Protein AF-A0A367JMG0-F1 (afdb_monomer_lite)

Secondary structure (DSSP, 8-state):
---HHHHHHHHTTSTT---S-HHHHHHHHHHHHHH-GGG-------TTTTS-SEEE-TTT--EEEPPPTTHHHHH-TTS-HHHHHHHHHHHHHHHHHHT-TTS-TTT-

Sequence (108 aa):
MVQAKDLVDQLLRIPTVHIHNKAVVIDKLTTILQDGPSQLHFISDFDMTMSRHWIRNKVTEALERNSSSHGIPARYDKMTPEYKQETARI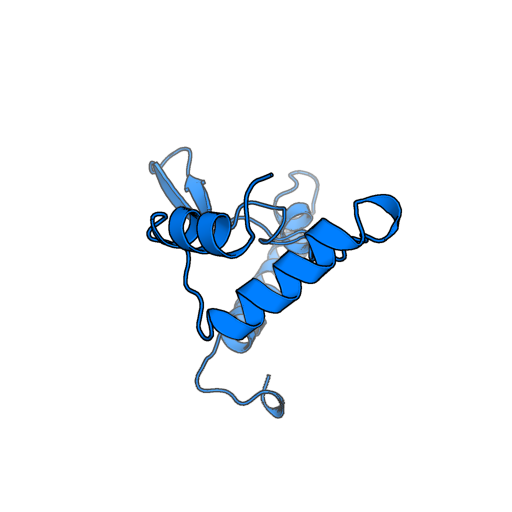YNKYYPIEINQNMTHDEK

Structure (mmCIF, N/CA/C/O backbone):
data_AF-A0A367JMG0-F1
#
_entry.id   AF-A0A367JMG0-F1
#
loop_
_atom_site.group_PDB
_atom_site.id
_atom_site.type_symbol
_atom_site.label_atom_id
_atom_site.label_alt_id
_atom_site.label_comp_id
_atom_site.label_asym_id
_atom_site.label_entity_id
_atom_site.label_seq_id
_atom_site.pdbx_PDB_ins_code
_atom_site.Cartn_x
_atom_site.Cartn_y
_atom_site.Cartn_z
_atom_site.occupancy
_atom_site.B_iso_or_equiv
_atom_site.auth_seq_id
_atom_site.auth_comp_id
_atom_site.auth_asym_id
_atom_site.auth_atom_id
_atom_site.pdbx_PDB_model_num
ATOM 1 N N . MET A 1 1 ? -10.254 8.105 27.282 1.00 56.91 1 MET A N 1
ATOM 2 C CA . MET A 1 1 ? -9.983 7.082 26.249 1.00 56.91 1 MET A CA 1
ATOM 3 C C . MET A 1 1 ? -10.803 7.436 25.024 1.00 56.91 1 MET A C 1
ATOM 5 O O . MET A 1 1 ? -11.983 7.712 25.192 1.00 56.91 1 MET A O 1
ATOM 9 N N . VAL A 1 2 ? -10.189 7.506 23.841 1.00 65.00 2 VAL A N 1
ATOM 10 C CA . VAL A 1 2 ? -10.929 7.704 22.583 1.00 65.00 2 VAL A CA 1
ATOM 11 C C . VAL A 1 2 ? -11.751 6.442 22.329 1.00 65.00 2 VAL A C 1
ATOM 13 O O . VAL A 1 2 ? -11.195 5.346 22.346 1.00 65.00 2 VAL A O 1
ATOM 16 N N . GLN A 1 3 ? -13.064 6.579 22.146 1.00 88.75 3 GLN A N 1
ATOM 17 C CA . GLN A 1 3 ? -13.916 5.447 21.787 1.00 88.75 3 GLN A CA 1
ATOM 18 C C . GLN A 1 3 ? -13.747 5.142 20.291 1.00 88.75 3 GLN A C 1
ATOM 20 O O . GLN A 1 3 ? -13.621 6.062 19.482 1.00 88.75 3 GLN A O 1
ATOM 25 N N . ALA A 1 4 ? -13.760 3.863 19.898 1.00 94.56 4 ALA A N 1
ATOM 26 C CA . ALA A 1 4 ? -13.567 3.445 18.501 1.00 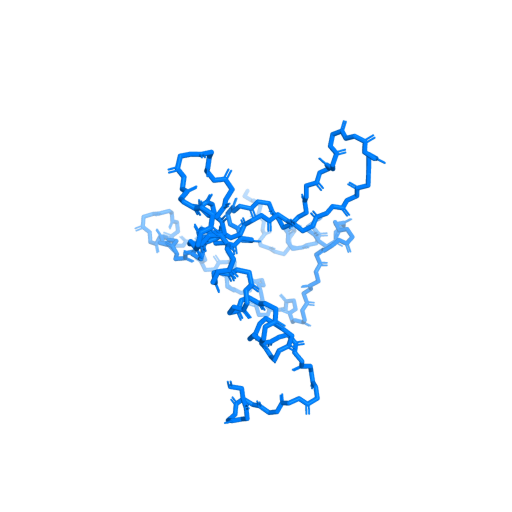94.56 4 ALA A CA 1
ATOM 27 C C . ALA A 1 4 ? -14.535 4.141 17.526 1.00 94.56 4 ALA A C 1
ATOM 29 O O . ALA A 1 4 ? -14.159 4.480 16.405 1.00 94.56 4 ALA A O 1
ATOM 30 N N . LYS A 1 5 ? -15.763 4.417 17.981 1.00 95.38 5 LYS A N 1
ATOM 31 C CA . LYS A 1 5 ? -16.754 5.194 17.234 1.00 95.38 5 LYS A CA 1
ATOM 32 C C . LYS A 1 5 ? -16.249 6.600 16.888 1.00 95.38 5 LYS A C 1
ATOM 34 O O . LYS A 1 5 ? -16.330 6.996 15.728 1.00 95.38 5 LYS A O 1
ATOM 39 N N . ASP A 1 6 ? -15.704 7.328 17.861 1.00 95.81 6 ASP A N 1
ATOM 40 C CA . ASP A 1 6 ? -15.209 8.693 17.649 1.00 95.81 6 ASP A CA 1
ATOM 41 C C . ASP A 1 6 ? -14.038 8.709 16.661 1.00 95.81 6 ASP A C 1
ATOM 43 O O . ASP A 1 6 ? -13.958 9.592 15.809 1.00 95.81 6 ASP A O 1
ATOM 47 N N . LEU A 1 7 ? -13.160 7.700 16.731 1.00 94.94 7 LEU A N 1
ATOM 48 C CA . LEU A 1 7 ? -12.060 7.535 15.781 1.00 94.94 7 LEU A CA 1
ATOM 49 C C . LEU A 1 7 ? -12.579 7.317 14.352 1.00 94.94 7 LEU A C 1
ATOM 51 O O . LEU A 1 7 ? -12.111 7.973 13.424 1.00 94.94 7 LEU A O 1
ATOM 55 N N . VAL A 1 8 ? -13.565 6.437 14.162 1.00 96.56 8 VAL A N 1
ATOM 56 C CA . VAL A 1 8 ? -14.179 6.204 12.844 1.00 96.56 8 VAL A CA 1
ATOM 57 C C . VAL A 1 8 ? -14.843 7.476 12.308 1.00 96.56 8 VAL A C 1
ATOM 59 O O . VAL A 1 8 ? -14.638 7.827 11.145 1.00 96.56 8 VAL A O 1
ATOM 62 N N . ASP A 1 9 ? -15.582 8.203 13.149 1.00 95.56 9 ASP A N 1
ATOM 63 C CA . ASP A 1 9 ? -16.234 9.461 12.768 1.00 95.56 9 ASP A CA 1
ATOM 64 C C . ASP A 1 9 ? -15.214 10.551 12.382 1.00 95.56 9 ASP A C 1
ATOM 66 O O . ASP A 1 9 ? -15.467 11.351 11.479 1.00 95.56 9 ASP A O 1
ATOM 70 N N . GLN A 1 10 ? -14.042 10.576 13.025 1.00 95.56 10 GLN A N 1
ATOM 71 C CA . GLN A 1 10 ? -12.934 11.460 12.654 1.00 95.56 10 GLN A CA 1
ATOM 72 C C . GLN A 1 10 ? -12.276 11.045 11.333 1.00 95.56 10 GLN A C 1
ATOM 74 O O . GLN A 1 10 ? -12.060 11.901 10.474 1.00 95.56 10 GLN A O 1
ATOM 79 N N . LEU A 1 11 ? -11.987 9.753 11.141 1.00 95.00 11 LEU A N 1
ATOM 80 C CA . LEU A 1 11 ? -11.340 9.231 9.930 1.00 95.00 11 LEU A CA 1
ATOM 81 C C . LEU A 1 11 ? -12.181 9.474 8.674 1.00 95.00 11 LEU A C 1
ATOM 83 O O . LEU A 1 11 ? -11.636 9.809 7.627 1.00 95.00 11 LEU A O 1
ATOM 87 N N . LEU A 1 12 ? -13.506 9.385 8.784 1.00 96.31 12 LEU A N 1
ATOM 88 C CA . LEU A 1 12 ? -14.427 9.651 7.676 1.00 96.31 12 LEU A CA 1
ATOM 89 C C . LEU A 1 12 ? -14.468 11.122 7.230 1.00 96.31 12 LEU A C 1
ATOM 91 O O . LEU A 1 12 ? -15.077 11.426 6.207 1.00 96.31 12 LEU A O 1
ATOM 95 N N . ARG A 1 13 ? -13.818 12.043 7.955 1.00 96.88 13 ARG A N 1
ATOM 96 C CA . ARG A 1 13 ? -13.611 13.426 7.489 1.00 96.88 13 ARG A CA 1
ATOM 97 C C . ARG A 1 13 ? -12.508 13.525 6.433 1.00 96.88 13 ARG A C 1
ATOM 99 O O . ARG A 1 13 ? -12.410 14.548 5.763 1.00 96.88 13 ARG A O 1
ATOM 106 N N . ILE A 1 14 ? -11.674 12.492 6.293 1.00 97.94 14 ILE A N 1
ATOM 107 C CA . ILE A 1 14 ? -10.628 12.418 5.273 1.00 97.94 14 ILE A CA 1
ATOM 108 C C . ILE A 1 14 ? -11.285 11.970 3.956 1.00 97.94 14 ILE A C 1
ATOM 110 O O . ILE A 1 14 ? -11.796 10.852 3.901 1.00 97.94 14 ILE A O 1
ATOM 114 N N . PRO A 1 15 ? -11.255 12.781 2.877 1.00 97.69 15 PRO A N 1
ATOM 115 C CA . PRO A 1 15 ? -12.016 12.500 1.653 1.00 97.69 15 PRO A CA 1
ATOM 116 C C . PRO A 1 15 ? -11.687 11.173 0.959 1.00 97.69 15 PRO A C 1
ATOM 118 O O . PRO A 1 15 ? -12.510 10.652 0.217 1.00 97.69 15 PRO A O 1
ATOM 121 N N . THR A 1 16 ? -10.485 10.637 1.180 1.00 96.81 16 THR A N 1
ATOM 122 C CA . THR A 1 16 ? -10.005 9.385 0.577 1.00 96.81 16 THR A CA 1
ATOM 123 C C . THR A 1 16 ? -10.303 8.145 1.421 1.00 96.81 16 THR A C 1
ATOM 125 O O . THR A 1 16 ? -9.923 7.041 1.036 1.00 96.81 16 THR A O 1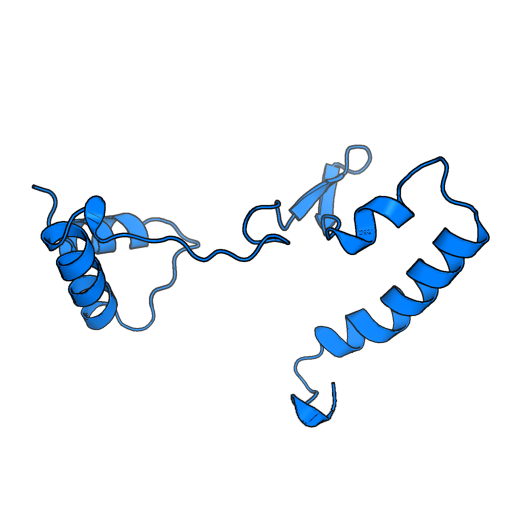
ATOM 128 N N . VAL A 1 17 ? -10.929 8.300 2.592 1.00 97.50 17 VAL A N 1
ATOM 129 C CA . VAL A 1 17 ? -11.301 7.180 3.460 1.00 97.50 17 VAL A CA 1
ATOM 130 C C . VAL A 1 17 ? -12.734 6.768 3.154 1.00 97.50 17 VAL A C 1
ATOM 132 O O . VAL A 1 17 ? -13.682 7.517 3.379 1.00 97.50 17 VAL A O 1
ATOM 135 N N . HIS A 1 18 ? -12.897 5.529 2.700 1.00 97.44 18 HIS A N 1
ATOM 136 C CA . HIS A 1 18 ? -14.199 4.933 2.427 1.00 97.44 18 HIS A CA 1
ATOM 137 C C . HIS A 1 18 ? -14.372 3.675 3.280 1.00 97.44 18 HIS A C 1
ATOM 139 O O . HIS A 1 18 ? -13.548 2.765 3.232 1.00 97.44 18 HIS A O 1
ATOM 145 N N . ILE A 1 19 ? -15.449 3.619 4.067 1.00 96.94 19 ILE A N 1
ATOM 146 C CA . ILE A 1 19 ? -15.783 2.469 4.915 1.00 96.94 19 ILE A CA 1
ATOM 147 C C . ILE A 1 19 ? -17.139 1.930 4.478 1.00 96.94 19 ILE A C 1
ATOM 149 O O . ILE A 1 19 ? -18.146 2.624 4.597 1.00 96.94 19 ILE A O 1
ATOM 153 N N . HIS A 1 20 ? -17.165 0.683 4.006 1.00 96.44 20 HIS A N 1
ATOM 154 C CA . HIS A 1 20 ? -18.398 0.030 3.566 1.00 96.44 20 HIS A CA 1
ATOM 155 C C . HIS A 1 20 ? -19.364 -0.245 4.733 1.00 96.44 20 HIS A C 1
ATOM 157 O O . HIS A 1 20 ? -20.527 0.144 4.675 1.00 96.44 20 HIS A O 1
ATOM 163 N N . ASN A 1 21 ? -18.883 -0.869 5.817 1.00 97.56 21 ASN A N 1
ATOM 164 C CA . ASN A 1 21 ? -19.689 -1.186 6.999 1.00 97.56 21 ASN A CA 1
ATOM 165 C C . ASN A 1 21 ? -19.050 -0.602 8.266 1.00 97.56 21 ASN A C 1
ATOM 167 O O . ASN A 1 21 ? -18.054 -1.121 8.772 1.00 97.56 21 ASN A O 1
ATOM 171 N N . LYS A 1 22 ? -19.636 0.484 8.780 1.00 96.69 22 LYS A N 1
ATOM 172 C CA . LYS A 1 22 ? -19.109 1.201 9.949 1.00 96.69 22 LYS A CA 1
ATOM 173 C C . LYS A 1 22 ? -19.185 0.377 11.232 1.00 96.69 22 LYS A C 1
ATOM 175 O O . LYS A 1 22 ? -18.230 0.404 11.996 1.00 96.69 22 LYS A O 1
ATOM 180 N N . ALA A 1 23 ? -20.277 -0.358 11.451 1.00 96.94 23 ALA A N 1
ATOM 181 C CA . ALA A 1 23 ? -20.469 -1.142 12.672 1.00 96.94 23 ALA A CA 1
ATOM 182 C C . ALA A 1 23 ? -19.363 -2.197 12.824 1.00 96.94 23 ALA A C 1
ATOM 184 O O . ALA A 1 23 ? -18.669 -2.220 13.833 1.00 96.94 23 ALA A O 1
ATOM 185 N N . VAL A 1 24 ? -19.090 -2.958 11.757 1.00 98.00 24 VAL A N 1
ATOM 186 C CA . VAL A 1 24 ? -18.030 -3.983 11.757 1.00 98.00 24 VAL A CA 1
ATOM 187 C C . VAL A 1 24 ? -16.642 -3.381 12.000 1.00 98.00 24 VAL A C 1
ATOM 189 O O . VAL A 1 24 ? -15.816 -3.985 12.682 1.00 98.00 24 VAL A O 1
ATOM 192 N N . VAL A 1 25 ? -16.352 -2.202 11.440 1.00 97.38 25 VAL A N 1
ATOM 193 C CA . VAL A 1 25 ? -15.065 -1.525 11.671 1.00 97.38 25 VAL A CA 1
ATOM 194 C C . VAL A 1 25 ? -14.947 -1.025 13.112 1.00 97.38 25 VAL A C 1
ATOM 196 O O . VAL A 1 25 ? -13.883 -1.174 13.708 1.00 97.38 25 VAL A O 1
ATOM 199 N N . ILE A 1 26 ? -16.024 -0.478 13.684 1.00 97.75 26 ILE A N 1
ATOM 200 C CA . ILE A 1 26 ? -16.062 -0.035 15.084 1.00 97.75 26 ILE A CA 1
ATOM 201 C C . ILE A 1 26 ? -15.823 -1.215 16.028 1.00 97.75 26 ILE A C 1
ATOM 203 O O . ILE A 1 26 ? -15.010 -1.085 16.943 1.00 97.75 26 ILE A O 1
ATOM 207 N N . ASP A 1 27 ? -16.459 -2.361 15.787 1.00 97.81 27 ASP A N 1
ATOM 208 C CA . ASP A 1 27 ? -16.288 -3.556 16.619 1.00 97.81 27 ASP A CA 1
ATOM 209 C C . ASP A 1 27 ? -14.835 -4.050 16.575 1.00 97.81 27 ASP A C 1
ATOM 211 O O . ASP A 1 27 ? -14.196 -4.195 17.616 1.00 97.81 27 ASP A O 1
ATOM 215 N N . LYS A 1 28 ? -14.259 -4.190 15.370 1.00 96.88 28 LYS A N 1
ATOM 216 C CA . LYS A 1 28 ? -12.852 -4.596 15.193 1.00 96.88 28 LYS A CA 1
ATOM 217 C C . LYS A 1 28 ? -11.873 -3.635 15.870 1.00 96.88 28 LYS A C 1
ATOM 219 O O . LYS A 1 28 ? -10.942 -4.077 16.537 1.00 96.88 28 LYS A O 1
ATOM 224 N N . LEU A 1 29 ? -12.068 -2.324 15.705 1.00 96.25 29 LEU A N 1
ATOM 225 C CA . LEU A 1 29 ? -11.219 -1.316 16.346 1.00 96.25 29 LEU A CA 1
ATOM 226 C C . LEU A 1 29 ? -11.375 -1.328 17.867 1.00 96.25 29 LEU A C 1
ATOM 228 O O . LEU A 1 29 ? -10.388 -1.140 18.570 1.00 96.25 29 LEU A O 1
ATOM 232 N N . THR A 1 30 ? -12.583 -1.573 18.378 1.00 96.81 30 THR A N 1
ATOM 233 C CA . THR A 1 30 ? -12.824 -1.708 19.820 1.00 96.81 30 THR A CA 1
ATOM 234 C C . THR A 1 30 ? -12.017 -2.870 20.389 1.00 96.81 30 THR A C 1
ATOM 236 O O . THR A 1 30 ? -11.312 -2.669 21.374 1.00 96.81 30 THR A O 1
ATOM 239 N N . THR A 1 31 ? -12.036 -4.034 19.732 1.00 96.31 31 THR A N 1
ATOM 240 C CA . THR A 1 31 ? -11.221 -5.193 20.126 1.00 96.31 31 THR A CA 1
ATOM 241 C C . THR A 1 31 ? -9.728 -4.868 20.112 1.00 96.31 31 THR A C 1
ATOM 243 O O . THR A 1 31 ? -9.060 -5.066 21.119 1.00 96.31 31 THR A O 1
ATOM 246 N N . ILE A 1 32 ? -9.208 -4.272 19.031 1.00 96.19 32 ILE A N 1
ATOM 247 C CA . ILE A 1 32 ? -7.783 -3.895 18.934 1.00 96.19 32 ILE A CA 1
ATOM 248 C C . ILE A 1 32 ? -7.369 -2.949 20.075 1.00 96.19 32 ILE A C 1
ATOM 250 O O . ILE A 1 32 ? -6.292 -3.097 20.651 1.00 96.19 32 ILE A O 1
ATOM 254 N N . LEU A 1 33 ? -8.216 -1.970 20.407 1.00 94.56 33 LEU A N 1
ATOM 255 C CA . LEU A 1 33 ? -7.945 -1.013 21.481 1.00 94.56 33 LEU A CA 1
ATOM 256 C C . LEU A 1 33 ? -8.017 -1.652 22.876 1.00 94.56 33 LEU A C 1
ATOM 258 O O . LEU A 1 33 ? -7.272 -1.231 23.759 1.00 94.56 33 LEU A O 1
ATOM 262 N N . GLN A 1 34 ? -8.904 -2.630 23.081 1.00 95.44 34 GLN A N 1
ATOM 263 C CA . GLN A 1 34 ? -9.065 -3.346 24.351 1.00 95.44 34 GLN A CA 1
ATOM 264 C C . GLN A 1 34 ? -7.936 -4.349 24.600 1.00 95.44 34 GLN A C 1
ATOM 266 O O . GLN A 1 34 ? -7.392 -4.381 25.702 1.00 95.44 34 GLN A O 1
ATOM 271 N N . ASP A 1 35 ? -7.566 -5.125 23.581 1.00 96.19 35 ASP A N 1
ATOM 272 C CA . ASP A 1 35 ? -6.524 -6.152 23.677 1.00 96.19 35 ASP A CA 1
ATOM 273 C C . ASP A 1 35 ? -5.124 -5.534 23.815 1.00 96.19 35 ASP A C 1
ATOM 275 O O . ASP A 1 35 ? -4.231 -6.104 24.446 1.00 96.19 35 ASP A O 1
ATOM 279 N N . GLY A 1 36 ? -4.937 -4.336 23.257 1.00 95.50 36 GLY A N 1
ATOM 280 C CA . GLY A 1 36 ? -3.717 -3.559 23.397 1.00 95.50 36 GLY A CA 1
ATOM 281 C C . GLY A 1 36 ? -2.562 -4.027 22.498 1.00 95.50 36 GLY A C 1
ATOM 282 O O . GLY A 1 36 ? -2.649 -5.016 21.769 1.00 95.50 36 GLY A O 1
ATOM 283 N N . PRO A 1 37 ? -1.435 -3.292 22.517 1.00 96.19 37 PRO A N 1
ATOM 284 C CA . PRO A 1 37 ? -0.359 -3.460 21.541 1.00 96.19 37 PRO A CA 1
ATOM 285 C C . PRO A 1 37 ? 0.381 -4.799 21.647 1.00 96.19 37 PRO A C 1
ATOM 287 O O . PRO A 1 37 ? 0.944 -5.244 20.653 1.00 96.19 37 PRO A O 1
ATOM 290 N N . SER A 1 38 ? 0.376 -5.462 22.809 1.00 97.62 38 SER A N 1
ATOM 291 C CA . SER A 1 38 ? 0.998 -6.785 22.971 1.00 97.62 38 SER A CA 1
ATOM 292 C C . SER A 1 38 ? 0.294 -7.878 22.167 1.00 97.62 38 SER A C 1
ATOM 294 O O . SER A 1 38 ? 0.902 -8.903 21.877 1.00 97.62 38 SER A O 1
ATOM 296 N N . GLN A 1 39 ? -0.965 -7.646 21.790 1.00 97.88 39 GLN A N 1
ATOM 297 C CA . GLN A 1 39 ? -1.781 -8.559 20.994 1.00 97.88 39 GLN A CA 1
ATOM 298 C C . GLN A 1 39 ? -1.860 -8.143 19.517 1.00 97.88 39 GLN A C 1
ATOM 300 O O . GLN A 1 39 ? -2.569 -8.777 18.736 1.00 97.88 39 GLN A O 1
ATOM 305 N N . LEU A 1 40 ? -1.151 -7.082 19.115 1.00 96.88 40 LEU A N 1
ATOM 306 C CA . LEU A 1 40 ? -1.222 -6.529 17.767 1.00 96.88 40 LEU A CA 1
ATOM 307 C C . LEU A 1 40 ? -0.037 -6.988 16.909 1.00 96.88 40 LEU A C 1
ATOM 309 O O . LEU A 1 40 ? 1.124 -6.829 17.279 1.00 96.88 40 LEU A O 1
ATOM 313 N N . HIS A 1 41 ? -0.336 -7.492 15.712 1.00 97.25 41 HIS A N 1
ATOM 314 C CA . HIS A 1 41 ? 0.653 -7.831 14.692 1.00 97.25 41 HIS A CA 1
ATOM 315 C C . HIS A 1 41 ? 0.272 -7.198 13.351 1.00 97.25 41 HIS A C 1
ATOM 317 O O . HIS A 1 41 ? -0.902 -7.177 12.980 1.00 97.25 41 HIS A O 1
ATOM 323 N N . PHE A 1 42 ? 1.264 -6.691 12.617 1.00 96.00 42 PHE A N 1
ATOM 324 C CA . PHE A 1 42 ? 1.064 -6.062 11.314 1.00 96.00 42 PHE A CA 1
ATOM 325 C C . PHE A 1 42 ? 1.546 -6.987 10.200 1.00 96.00 42 PHE A C 1
ATOM 327 O O . PHE A 1 42 ? 2.715 -7.363 10.165 1.00 96.00 42 PHE A O 1
ATOM 334 N N . ILE A 1 43 ? 0.655 -7.289 9.258 1.00 97.88 43 ILE A N 1
ATOM 335 C CA . ILE A 1 43 ? 0.989 -7.927 7.984 1.00 97.88 43 ILE A CA 1
ATOM 336 C C . ILE A 1 43 ? 0.691 -6.892 6.904 1.00 97.88 43 ILE A C 1
ATOM 338 O O . ILE A 1 43 ? -0.443 -6.428 6.795 1.00 97.88 43 ILE A O 1
ATOM 342 N N . SER A 1 44 ? 1.713 -6.498 6.146 1.00 96.94 44 SER A N 1
ATOM 343 C CA . SER A 1 44 ? 1.599 -5.470 5.112 1.00 96.94 44 SER A CA 1
ATOM 344 C C . SER A 1 44 ? 2.259 -5.936 3.828 1.00 96.94 44 SER A C 1
ATOM 346 O O . SER A 1 44 ? 3.355 -6.492 3.854 1.00 96.94 44 SER A O 1
ATOM 348 N N . ASP A 1 45 ? 1.607 -5.638 2.710 1.00 97.50 45 ASP A N 1
ATOM 349 C CA . ASP A 1 45 ? 2.254 -5.624 1.404 1.00 97.50 45 ASP A CA 1
ATOM 350 C C . ASP A 1 45 ? 3.249 -4.447 1.310 1.00 97.50 45 ASP A C 1
ATOM 352 O O . ASP A 1 45 ? 3.205 -3.510 2.118 1.00 97.50 45 ASP A O 1
ATOM 356 N N . PHE A 1 46 ? 4.160 -4.496 0.338 1.00 96.69 46 PHE A N 1
ATOM 357 C CA . PHE A 1 46 ? 5.200 -3.492 0.140 1.00 96.69 46 PHE A CA 1
ATOM 358 C C . PHE A 1 46 ? 4.873 -2.525 -0.997 1.00 96.69 46 PHE A C 1
ATOM 360 O O . PHE A 1 46 ? 4.755 -1.314 -0.769 1.00 96.69 46 PHE A O 1
ATOM 367 N N . ASP A 1 47 ? 4.748 -3.038 -2.221 1.00 95.88 47 ASP A N 1
ATOM 368 C CA . ASP A 1 47 ? 4.631 -2.196 -3.403 1.00 95.88 47 ASP A CA 1
ATOM 369 C C . ASP A 1 47 ? 3.310 -1.438 -3.374 1.00 95.88 47 ASP A C 1
ATOM 371 O O . ASP A 1 47 ? 2.230 -2.011 -3.368 1.00 95.88 47 ASP A O 1
ATOM 375 N N . MET A 1 48 ? 3.388 -0.107 -3.387 1.00 94.81 48 MET A N 1
ATOM 376 C CA . MET A 1 48 ? 2.231 0.788 -3.500 1.00 94.81 48 MET A CA 1
ATOM 377 C C . MET A 1 48 ? 1.322 0.806 -2.264 1.00 94.81 48 MET A C 1
ATOM 379 O O . MET A 1 48 ? 0.363 1.579 -2.233 1.00 94.81 48 MET A O 1
ATOM 383 N N . THR A 1 49 ? 1.679 0.014 -1.249 1.00 95.69 49 THR A N 1
ATOM 384 C CA . THR A 1 49 ? 1.143 0.027 0.114 1.00 95.69 49 THR A CA 1
ATOM 385 C C . THR A 1 49 ? 2.097 0.785 1.043 1.00 95.69 49 THR A C 1
ATOM 387 O O . THR A 1 49 ? 1.726 1.811 1.611 1.00 95.69 49 THR A O 1
ATOM 390 N N . MET A 1 50 ? 3.353 0.335 1.151 1.00 97.00 50 MET A N 1
ATOM 391 C CA . MET A 1 50 ? 4.415 1.052 1.870 1.00 97.00 50 MET A CA 1
ATOM 392 C C . MET A 1 50 ? 5.145 2.049 0.967 1.00 97.00 50 MET A C 1
ATOM 394 O O . MET A 1 50 ? 5.518 3.140 1.406 1.00 97.00 50 MET A O 1
ATOM 398 N N . SER A 1 51 ? 5.366 1.686 -0.301 1.00 96.12 51 SER A N 1
ATOM 399 C CA . SER A 1 51 ? 5.920 2.605 -1.295 1.00 96.12 51 SER A CA 1
ATOM 400 C C . SER A 1 51 ? 4.819 3.500 -1.880 1.00 96.12 51 SER A C 1
ATOM 402 O O . SER A 1 51 ? 3.645 3.139 -1.927 1.00 96.12 51 SER A O 1
ATOM 404 N N . ARG A 1 52 ? 5.165 4.724 -2.303 1.00 95.94 52 ARG A N 1
ATOM 405 C CA . ARG A 1 52 ? 4.170 5.664 -2.855 1.00 95.94 52 ARG A CA 1
ATOM 406 C C . ARG A 1 52 ? 3.602 5.135 -4.166 1.00 95.94 52 ARG A C 1
ATOM 408 O O . ARG A 1 52 ? 4.375 4.789 -5.052 1.00 95.94 52 ARG A O 1
ATOM 415 N N . HIS A 1 53 ? 2.282 5.190 -4.330 1.00 95.00 53 HIS A N 1
ATOM 416 C CA . HIS A 1 53 ? 1.625 4.797 -5.577 1.00 95.00 53 HIS A CA 1
ATOM 417 C C . HIS A 1 53 ? 1.949 5.755 -6.740 1.00 95.00 53 HIS A C 1
ATOM 419 O O . HIS A 1 53 ? 2.317 5.313 -7.833 1.00 95.00 53 HIS A O 1
ATOM 425 N N . TRP A 1 54 ? 1.848 7.061 -6.479 1.00 95.00 54 TRP A N 1
ATOM 426 C CA . TRP A 1 54 ? 2.115 8.145 -7.424 1.00 95.00 54 TRP A CA 1
ATOM 427 C C . TRP A 1 54 ? 3.311 8.972 -6.955 1.00 95.00 54 TRP A C 1
ATOM 429 O O . TRP A 1 54 ? 3.421 9.309 -5.772 1.00 95.00 54 TRP A O 1
ATOM 439 N N . ILE A 1 55 ? 4.196 9.317 -7.884 1.00 94.88 55 ILE A N 1
ATOM 440 C CA . ILE A 1 55 ? 5.309 10.241 -7.655 1.00 94.88 55 ILE A CA 1
ATOM 441 C C . ILE A 1 55 ? 5.225 11.394 -8.650 1.00 94.88 55 ILE A C 1
ATOM 443 O O . ILE A 1 55 ? 4.643 11.266 -9.722 1.00 94.88 55 ILE A O 1
ATOM 447 N N . ARG A 1 56 ? 5.790 12.541 -8.281 1.00 95.81 56 ARG A N 1
ATOM 448 C CA . ARG A 1 56 ? 5.864 13.696 -9.171 1.00 95.81 56 ARG A CA 1
ATOM 449 C C . ARG A 1 56 ? 7.079 13.556 -10.083 1.00 95.81 56 ARG A C 1
ATOM 451 O O . ARG A 1 56 ? 8.196 13.389 -9.590 1.00 95.81 56 ARG A O 1
ATOM 458 N N . ASN A 1 57 ? 6.859 13.635 -11.389 1.00 92.75 57 ASN A N 1
ATOM 459 C CA . ASN A 1 57 ? 7.927 13.697 -12.373 1.00 92.75 57 ASN A CA 1
ATOM 460 C C . ASN A 1 57 ? 8.692 15.019 -12.201 1.00 92.75 57 ASN A C 1
ATOM 462 O O . ASN A 1 57 ? 8.086 16.085 -12.194 1.00 92.75 57 ASN A O 1
ATOM 466 N N . LYS A 1 58 ? 10.020 14.956 -12.068 1.00 90.56 58 LYS A N 1
ATOM 467 C CA . LYS A 1 58 ? 10.868 16.131 -11.781 1.00 90.56 58 LYS A CA 1
ATOM 468 C C . LYS A 1 58 ? 11.074 17.079 -12.970 1.00 90.56 58 LYS A C 1
ATOM 470 O O . LYS A 1 58 ? 11.712 18.111 -12.810 1.00 90.56 58 LYS A O 1
ATOM 475 N N . VAL A 1 59 ? 10.637 16.685 -14.164 1.00 93.81 59 VAL A N 1
ATOM 476 C CA . VAL A 1 59 ? 10.793 17.455 -15.406 1.00 93.81 59 VAL A CA 1
ATOM 477 C C . VAL A 1 59 ? 9.451 18.031 -15.838 1.00 93.81 59 VAL A C 1
ATOM 479 O O . VAL A 1 59 ? 9.361 19.209 -16.162 1.00 93.81 59 VAL A O 1
ATOM 482 N N . THR A 1 60 ? 8.406 17.205 -15.849 1.00 94.75 60 THR A N 1
ATOM 483 C CA . THR A 1 60 ? 7.075 17.603 -16.329 1.00 94.75 60 THR A CA 1
ATOM 484 C C . THR A 1 60 ? 6.141 18.057 -15.214 1.00 94.75 60 THR A C 1
ATOM 486 O O . THR A 1 60 ? 5.049 18.533 -15.508 1.00 94.75 60 THR A O 1
ATOM 489 N N . GLU A 1 61 ? 6.523 17.869 -13.946 1.00 93.94 61 GLU A N 1
ATOM 490 C CA . GLU A 1 61 ? 5.698 18.102 -12.751 1.00 93.94 61 GLU A CA 1
ATOM 491 C C . GLU A 1 61 ? 4.394 17.281 -12.700 1.00 93.94 61 GLU A C 1
ATOM 493 O O . GLU A 1 61 ? 3.626 17.395 -11.740 1.00 93.94 61 GLU A O 1
ATOM 498 N N . ALA A 1 62 ? 4.144 16.416 -13.686 1.00 95.19 62 ALA A N 1
ATOM 499 C CA . ALA A 1 62 ? 2.987 15.534 -13.732 1.00 95.19 62 ALA A CA 1
ATOM 500 C C . ALA A 1 62 ? 3.108 14.404 -12.697 1.00 95.19 62 ALA A C 1
ATOM 502 O O . ALA A 1 62 ? 4.208 14.004 -12.308 1.00 95.19 62 ALA A O 1
ATOM 503 N N . LEU A 1 63 ? 1.971 13.865 -12.253 1.00 95.38 63 LEU A N 1
ATOM 504 C CA . LEU A 1 63 ? 1.960 12.631 -11.469 1.00 95.38 63 LEU A CA 1
ATOM 505 C C . LEU A 1 63 ? 2.180 11.438 -12.399 1.00 95.38 63 LEU A C 1
ATOM 507 O O . LEU A 1 63 ? 1.458 11.266 -13.378 1.00 95.38 63 LEU A O 1
ATOM 511 N N . GLU A 1 64 ? 3.156 10.602 -12.064 1.00 93.38 64 GLU A N 1
ATOM 512 C CA . GLU A 1 64 ? 3.460 9.363 -12.770 1.00 93.38 64 GLU A CA 1
ATOM 513 C C . GLU A 1 64 ? 3.453 8.165 -11.820 1.00 93.38 64 GLU A C 1
ATOM 515 O O . GLU A 1 64 ? 3.623 8.286 -10.598 1.00 93.38 64 GLU A O 1
ATOM 520 N N . ARG A 1 65 ? 3.225 6.985 -12.398 1.00 89.94 65 ARG A N 1
ATOM 521 C CA . ARG A 1 65 ? 3.219 5.725 -11.665 1.00 89.94 65 ARG A CA 1
ATOM 522 C C . ARG A 1 65 ? 4.616 5.458 -11.108 1.00 89.94 65 ARG A C 1
ATOM 524 O O . ARG A 1 65 ? 5.598 5.458 -11.852 1.00 89.94 65 ARG A O 1
ATOM 531 N N . ASN A 1 66 ? 4.707 5.227 -9.801 1.00 92.50 66 ASN A N 1
ATOM 532 C CA . ASN A 1 66 ? 5.975 4.851 -9.187 1.00 92.50 66 ASN A CA 1
ATOM 533 C C . ASN A 1 66 ? 6.411 3.438 -9.620 1.00 92.50 66 ASN A C 1
ATOM 535 O O . ASN A 1 66 ? 5.598 2.640 -10.086 1.00 92.50 66 ASN A O 1
ATOM 539 N N . SER A 1 67 ? 7.693 3.122 -9.439 1.00 92.25 67 SER A N 1
ATOM 540 C CA . SER A 1 67 ? 8.226 1.781 -9.711 1.00 92.25 67 SER A CA 1
ATOM 541 C C . SER A 1 67 ? 7.840 0.804 -8.613 1.00 92.25 67 SER A C 1
ATOM 543 O O . SER A 1 67 ? 7.946 1.142 -7.435 1.00 92.25 67 SER A O 1
ATOM 545 N N . SER A 1 68 ? 7.455 -0.410 -9.002 1.00 94.19 68 SER A N 1
ATOM 546 C CA . SER A 1 68 ? 7.455 -1.553 -8.089 1.00 94.19 68 SER A CA 1
ATOM 547 C C . SER A 1 68 ? 8.888 -1.983 -7.766 1.00 94.19 68 SER A C 1
ATOM 549 O O . SER A 1 68 ? 9.831 -1.604 -8.467 1.00 94.19 68 SER A O 1
ATOM 551 N N . SER A 1 69 ? 9.046 -2.828 -6.752 1.00 95.75 69 SER A N 1
ATOM 552 C CA . SER A 1 69 ? 10.286 -3.527 -6.401 1.00 95.75 69 SER A CA 1
ATOM 553 C C . SER A 1 69 ? 10.968 -4.170 -7.618 1.00 95.75 69 SER A C 1
ATOM 555 O O . SER A 1 69 ? 12.172 -4.005 -7.814 1.00 95.75 69 SER A O 1
ATOM 557 N N . HIS A 1 70 ? 10.189 -4.804 -8.500 1.00 92.94 70 HIS A N 1
ATOM 558 C CA . HIS A 1 70 ? 10.659 -5.414 -9.749 1.00 92.94 70 HIS A CA 1
ATOM 559 C C . HIS A 1 70 ? 11.066 -4.386 -10.814 1.00 92.94 70 HIS A C 1
ATOM 561 O O . HIS A 1 70 ? 11.911 -4.666 -11.661 1.00 92.94 70 HIS A O 1
ATOM 567 N N . GLY A 1 71 ? 10.478 -3.188 -10.784 1.00 92.69 71 GLY A N 1
ATOM 568 C CA . GLY A 1 71 ? 10.815 -2.098 -11.697 1.00 92.69 71 GLY A CA 1
ATOM 569 C C . GLY A 1 71 ? 12.113 -1.369 -11.339 1.00 92.69 71 GLY A C 1
ATOM 570 O O . GLY A 1 71 ? 12.692 -0.708 -12.202 1.00 92.69 71 GLY A O 1
ATOM 571 N N . ILE A 1 72 ? 12.594 -1.483 -10.093 1.00 94.12 72 ILE A N 1
ATOM 572 C CA . ILE A 1 72 ? 13.809 -0.790 -9.637 1.00 94.12 72 ILE A CA 1
ATOM 573 C C . ILE A 1 72 ? 15.055 -1.211 -10.438 1.00 94.12 72 ILE A C 1
ATOM 575 O O . ILE A 1 72 ? 15.731 -0.317 -10.957 1.00 94.12 72 ILE A O 1
ATOM 579 N N . PRO A 1 73 ? 15.360 -2.511 -10.632 1.00 94.69 73 PRO A N 1
ATOM 580 C CA . PRO A 1 73 ? 16.503 -2.928 -11.444 1.00 94.69 73 PRO A CA 1
ATOM 581 C C . PRO A 1 73 ? 16.476 -2.393 -12.880 1.00 94.69 73 PRO A C 1
ATOM 583 O O . PRO A 1 73 ? 17.509 -1.969 -13.388 1.00 94.69 73 PRO A O 1
ATOM 586 N N . ALA A 1 74 ? 15.309 -2.332 -13.529 1.00 91.38 74 ALA A N 1
ATOM 587 C CA . ALA A 1 74 ? 15.194 -1.826 -14.901 1.00 91.38 74 ALA A CA 1
ATOM 588 C C . ALA A 1 74 ? 15.605 -0.344 -15.032 1.00 91.38 74 ALA A C 1
ATOM 590 O O . ALA A 1 74 ? 16.021 0.101 -16.102 1.00 91.38 74 ALA A O 1
ATOM 591 N N . ARG A 1 75 ? 15.542 0.420 -13.934 1.00 87.81 75 ARG A N 1
ATOM 592 C CA . ARG A 1 75 ? 15.972 1.826 -13.867 1.00 87.81 75 ARG A CA 1
ATOM 593 C C . ARG A 1 75 ? 17.417 2.000 -13.406 1.00 87.81 75 ARG A C 1
ATOM 595 O O . ARG A 1 75 ? 17.928 3.117 -13.443 1.00 87.81 75 ARG A O 1
ATOM 602 N N . TYR A 1 76 ? 18.081 0.926 -12.987 1.00 93.44 76 TYR A N 1
ATOM 603 C CA . TYR A 1 76 ? 19.475 0.981 -12.579 1.00 93.44 76 TYR A CA 1
ATOM 604 C C . TYR A 1 76 ? 20.379 1.196 -13.800 1.00 93.44 76 TYR A C 1
ATOM 606 O O . TYR A 1 76 ? 20.262 0.524 -14.830 1.00 93.44 76 TYR A O 1
ATOM 614 N N . ASP A 1 77 ? 21.282 2.166 -13.706 1.00 92.81 77 ASP A N 1
ATOM 615 C CA . ASP A 1 77 ? 22.160 2.580 -14.800 1.00 92.81 77 ASP A CA 1
ATOM 616 C C . ASP A 1 77 ? 23.095 1.454 -15.256 1.00 92.81 77 ASP A C 1
ATOM 618 O O . ASP A 1 77 ? 23.292 1.297 -16.459 1.00 92.81 77 ASP A O 1
ATOM 622 N N . LYS A 1 78 ? 23.561 0.603 -14.332 1.00 95.44 78 LYS A N 1
ATOM 623 C CA . LYS A 1 78 ? 24.459 -0.522 -14.646 1.00 95.44 78 LYS A CA 1
ATOM 624 C C . LYS A 1 78 ? 23.775 -1.780 -15.188 1.00 95.44 78 LYS A C 1
ATOM 626 O O . LYS A 1 78 ? 24.477 -2.741 -15.494 1.00 95.44 78 LYS A O 1
ATOM 631 N N . MET A 1 79 ? 22.444 -1.812 -15.308 1.00 96.25 79 MET A N 1
ATOM 632 C CA . MET A 1 79 ? 21.783 -2.928 -15.996 1.00 96.25 79 MET A CA 1
ATOM 633 C C . MET A 1 79 ? 21.966 -2.824 -17.507 1.00 96.25 79 MET A C 1
ATOM 635 O O . MET A 1 79 ? 21.907 -1.725 -18.073 1.00 96.25 79 MET A O 1
ATOM 639 N N . THR A 1 80 ? 22.154 -3.976 -18.152 1.00 97.25 80 THR A N 1
ATOM 640 C CA . THR A 1 80 ? 22.422 -4.034 -19.590 1.00 97.25 80 THR A CA 1
ATOM 641 C C . THR A 1 80 ? 21.211 -3.562 -20.407 1.00 97.25 80 THR A C 1
ATOM 643 O O . THR A 1 80 ? 20.067 -3.668 -19.941 1.00 97.25 80 THR A O 1
ATOM 646 N N . PRO A 1 81 ? 21.427 -3.032 -21.624 1.00 96.31 81 PRO A N 1
ATOM 647 C CA . PRO A 1 81 ? 20.334 -2.663 -22.521 1.00 96.31 81 PRO A CA 1
ATOM 648 C C . PRO A 1 81 ? 19.362 -3.818 -22.791 1.00 96.31 81 PRO A C 1
ATOM 650 O O . PRO A 1 81 ? 18.152 -3.603 -22.804 1.00 96.31 81 PRO A O 1
ATOM 653 N N . GLU A 1 82 ? 19.870 -5.044 -22.924 1.00 97.56 82 GLU A N 1
ATOM 654 C CA . GLU A 1 82 ? 19.072 -6.244 -23.196 1.00 97.56 82 GLU A CA 1
ATOM 655 C C . GLU A 1 82 ? 18.126 -6.556 -22.031 1.00 97.56 82 GLU A C 1
ATOM 657 O O . GLU A 1 82 ? 16.944 -6.819 -22.246 1.00 97.56 82 GLU A O 1
ATOM 662 N N . TYR A 1 83 ? 18.605 -6.451 -20.784 1.00 96.62 83 TYR A N 1
ATOM 663 C CA . TYR A 1 83 ? 17.765 -6.626 -19.596 1.00 96.62 83 TYR A CA 1
A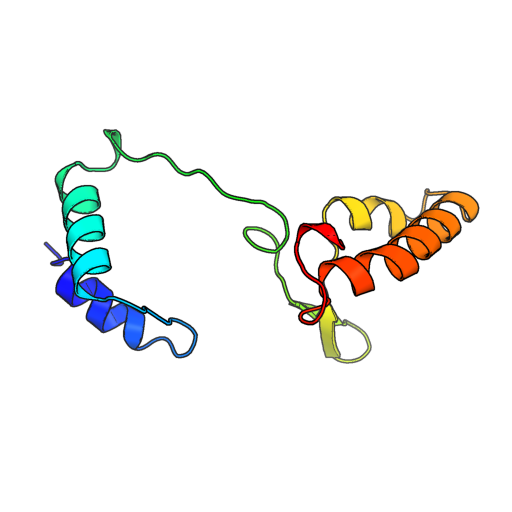TOM 664 C C . TYR A 1 83 ? 16.635 -5.592 -19.549 1.00 96.62 83 TYR A C 1
ATOM 666 O O . TYR A 1 83 ? 15.476 -5.926 -19.291 1.00 96.62 83 TYR A O 1
ATOM 674 N N . LYS A 1 84 ? 16.959 -4.323 -19.819 1.00 95.56 84 LYS A N 1
ATOM 675 C CA . LYS A 1 84 ? 15.976 -3.229 -19.834 1.00 95.56 84 LYS A CA 1
ATOM 676 C C . LYS A 1 84 ? 14.927 -3.440 -20.924 1.00 95.56 84 LYS A C 1
ATOM 678 O O . LYS A 1 84 ? 13.740 -3.242 -20.678 1.00 95.56 84 LYS A O 1
ATOM 683 N N . GLN A 1 85 ? 15.350 -3.883 -22.106 1.00 96.31 85 GLN A N 1
ATOM 684 C CA . GLN A 1 85 ? 14.448 -4.191 -23.211 1.00 96.31 85 GLN A CA 1
ATOM 685 C C . GLN A 1 85 ? 13.515 -5.357 -22.872 1.00 96.31 85 GLN A C 1
ATOM 687 O O . GLN A 1 85 ? 12.309 -5.264 -23.104 1.00 96.31 85 GLN A O 1
ATOM 692 N N . GLU A 1 86 ? 14.046 -6.435 -22.296 1.00 96.94 86 GLU A N 1
ATOM 693 C CA . GLU A 1 86 ? 13.254 -7.629 -22.003 1.00 96.94 86 GLU A CA 1
ATOM 694 C C . GLU A 1 86 ? 12.269 -7.402 -20.851 1.00 96.94 86 GLU A C 1
ATOM 696 O O . GLU A 1 86 ? 11.096 -7.761 -20.949 1.00 96.94 86 GLU A O 1
ATOM 701 N N . THR A 1 87 ? 12.698 -6.718 -19.788 1.00 95.88 87 THR A N 1
ATOM 702 C CA . THR A 1 87 ? 11.796 -6.324 -18.694 1.00 95.88 87 THR A CA 1
ATOM 703 C C . THR A 1 87 ? 10.689 -5.390 -19.176 1.00 95.88 87 THR A C 1
ATOM 705 O O . THR A 1 87 ? 9.528 -5.594 -18.818 1.00 95.88 87 THR A O 1
ATOM 708 N N . ALA A 1 88 ? 11.002 -4.427 -20.050 1.00 94.56 88 ALA A N 1
ATOM 709 C CA . ALA A 1 88 ? 9.993 -3.579 -20.678 1.00 94.56 88 ALA A CA 1
ATOM 710 C C . ALA A 1 88 ? 9.015 -4.392 -21.542 1.00 94.56 88 ALA A C 1
ATOM 712 O O . ALA A 1 88 ? 7.807 -4.167 -21.476 1.00 94.56 88 ALA A O 1
ATOM 713 N N . ARG A 1 89 ? 9.504 -5.370 -22.317 1.00 97.38 89 ARG A N 1
ATOM 714 C CA . ARG A 1 89 ? 8.663 -6.255 -23.140 1.00 97.38 89 ARG A CA 1
ATOM 715 C C . ARG A 1 89 ? 7.683 -7.064 -22.288 1.00 97.38 89 ARG A C 1
ATOM 717 O O . ARG A 1 89 ? 6.503 -7.138 -22.627 1.00 97.38 89 ARG A O 1
ATOM 724 N N . ILE A 1 90 ? 8.159 -7.654 -21.190 1.00 96.56 90 ILE A N 1
ATOM 725 C CA . ILE A 1 90 ? 7.336 -8.423 -20.244 1.00 96.56 90 ILE A CA 1
ATOM 726 C C . ILE A 1 90 ? 6.299 -7.507 -19.590 1.00 96.56 90 ILE A C 1
ATOM 728 O O . ILE A 1 90 ? 5.110 -7.818 -19.622 1.00 96.56 90 ILE A O 1
ATOM 732 N N . TYR A 1 91 ? 6.726 -6.357 -19.062 1.00 94.44 91 TYR A N 1
ATOM 733 C CA . TYR A 1 91 ? 5.835 -5.396 -18.414 1.00 94.44 91 TYR A CA 1
ATOM 734 C C . TYR A 1 91 ? 4.721 -4.924 -19.355 1.00 94.44 91 TYR A C 1
ATOM 736 O O . TYR A 1 91 ? 3.544 -5.024 -19.019 1.00 94.44 91 TYR A O 1
ATOM 744 N N . ASN A 1 92 ? 5.078 -4.504 -20.571 1.00 95.00 92 ASN A N 1
ATOM 745 C CA . ASN A 1 92 ? 4.122 -4.017 -21.567 1.00 95.00 92 ASN A CA 1
ATOM 746 C C . ASN A 1 92 ? 3.134 -5.094 -22.035 1.00 95.00 92 ASN A C 1
ATOM 748 O O . ASN A 1 92 ? 2.067 -4.753 -22.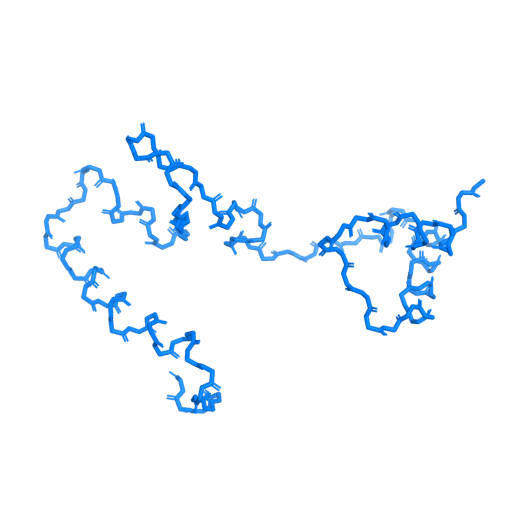538 1.00 95.00 92 ASN A O 1
ATOM 752 N N . LYS A 1 93 ? 3.471 -6.381 -21.882 1.00 95.88 93 LYS A N 1
ATOM 753 C CA . LYS A 1 93 ? 2.561 -7.490 -22.180 1.00 95.88 93 LYS A CA 1
ATOM 754 C C . LYS A 1 93 ? 1.636 -7.805 -21.003 1.00 95.88 93 LYS A C 1
ATOM 756 O O . LYS A 1 93 ? 0.430 -7.901 -21.203 1.00 95.88 93 LYS A O 1
ATOM 761 N N . TYR A 1 94 ? 2.188 -8.008 -19.807 1.00 95.44 94 TYR A N 1
ATOM 762 C CA . TYR A 1 94 ? 1.444 -8.599 -18.689 1.00 95.44 94 TYR A CA 1
ATOM 763 C C . TYR A 1 94 ? 0.788 -7.575 -17.762 1.00 95.44 94 TYR A C 1
ATOM 765 O O . TYR A 1 94 ? -0.284 -7.856 -17.239 1.00 95.44 94 TYR A O 1
ATOM 773 N N . TYR A 1 95 ? 1.345 -6.371 -17.602 1.00 92.69 95 TYR A N 1
ATOM 774 C CA . TYR A 1 95 ? 0.712 -5.356 -16.753 1.00 92.69 95 TYR A CA 1
ATOM 775 C C . TYR A 1 95 ? -0.674 -4.922 -17.270 1.00 92.69 95 TYR A C 1
ATOM 777 O O . TYR A 1 95 ? -1.601 -4.830 -16.465 1.00 92.69 95 TYR A O 1
ATOM 785 N N . PRO A 1 96 ? -0.897 -4.722 -18.590 1.00 93.62 96 PRO A N 1
ATOM 786 C CA . PRO A 1 96 ? -2.241 -4.446 -19.102 1.00 93.62 96 PRO A CA 1
ATOM 787 C C . PRO A 1 96 ? -3.247 -5.570 -18.828 1.00 93.62 96 PRO A C 1
ATOM 78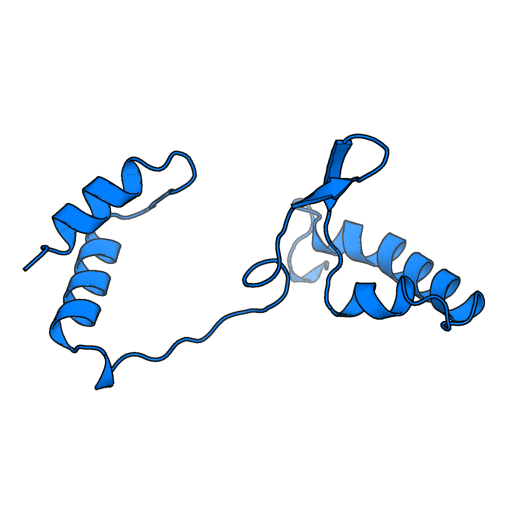9 O O . PRO A 1 96 ? -4.423 -5.281 -18.632 1.00 93.62 96 PRO A O 1
ATOM 792 N N . ILE A 1 97 ? -2.792 -6.828 -18.804 1.00 95.31 97 ILE A N 1
ATOM 793 C CA . ILE A 1 97 ? -3.613 -8.000 -18.465 1.00 95.31 97 ILE A CA 1
ATOM 794 C C . ILE A 1 97 ? -3.975 -7.972 -16.973 1.00 95.31 97 ILE A C 1
ATOM 796 O O . ILE A 1 97 ? -5.149 -8.068 -16.618 1.00 95.31 97 ILE A O 1
ATOM 800 N N . GLU A 1 98 ? -2.983 -7.748 -16.107 1.00 92.00 98 GLU A N 1
ATOM 801 C CA . GLU A 1 98 ? -3.138 -7.680 -14.649 1.00 92.00 98 GLU A CA 1
ATOM 802 C C . GLU A 1 98 ? -4.230 -6.683 -14.230 1.00 92.00 98 GLU A C 1
ATOM 804 O O . GLU A 1 98 ? -5.135 -7.016 -13.456 1.00 92.00 98 GLU A O 1
ATOM 809 N N . ILE A 1 99 ? -4.198 -5.470 -14.792 1.00 91.31 99 ILE A N 1
ATOM 810 C CA . ILE A 1 99 ? -5.132 -4.395 -14.427 1.00 91.31 99 ILE A CA 1
ATOM 811 C C . ILE A 1 99 ? -6.454 -4.430 -15.203 1.00 91.31 99 ILE A C 1
ATOM 813 O O . ILE A 1 99 ? -7.330 -3.601 -14.945 1.00 91.31 99 ILE A O 1
ATOM 817 N N . ASN A 1 100 ? -6.624 -5.355 -16.153 1.00 93.69 100 ASN A N 1
ATOM 818 C CA . ASN A 1 100 ? -7.834 -5.421 -16.963 1.00 93.69 100 ASN A CA 1
ATOM 819 C C . ASN A 1 100 ? -9.037 -5.814 -16.094 1.00 93.69 100 ASN A C 1
ATOM 821 O O . ASN A 1 100 ? -9.061 -6.886 -15.493 1.00 93.69 100 ASN A O 1
ATOM 825 N N . GLN A 1 101 ? -10.044 -4.946 -16.017 1.00 94.06 101 GLN A N 1
ATOM 826 C CA . GLN A 1 101 ? -11.258 -5.191 -15.229 1.00 94.06 101 GLN A CA 1
ATOM 827 C C . GLN A 1 101 ? -12.296 -6.046 -15.970 1.00 94.06 101 GLN A C 1
ATOM 829 O O . GLN A 1 101 ? -13.228 -6.537 -15.344 1.00 94.06 101 GLN A O 1
ATOM 834 N N . ASN A 1 102 ? -12.127 -6.239 -17.281 1.00 95.44 102 ASN A N 1
ATOM 835 C CA . ASN A 1 102 ? -13.005 -7.067 -18.109 1.00 95.44 102 ASN A CA 1
ATOM 836 C C . ASN A 1 102 ? -12.521 -8.521 -18.222 1.00 95.44 102 ASN A C 1
ATOM 838 O O . ASN A 1 102 ? -13.211 -9.330 -18.830 1.00 95.44 102 ASN A O 1
ATOM 842 N N . MET A 1 103 ? -11.341 -8.841 -17.678 1.00 93.75 103 MET A N 1
ATOM 843 C CA . MET A 1 103 ? -10.823 -10.208 -17.598 1.00 93.75 103 MET A CA 1
ATOM 844 C C . MET A 1 103 ? -11.136 -10.795 -16.225 1.00 93.75 103 MET A C 1
ATOM 846 O O . MET A 1 103 ? -10.911 -10.149 -15.195 1.00 93.75 103 MET A O 1
ATOM 850 N N . THR A 1 104 ? -11.636 -12.025 -16.218 1.00 92.94 104 THR A N 1
ATOM 851 C CA . THR A 1 104 ? -11.807 -12.841 -15.014 1.00 92.94 104 THR A CA 1
ATOM 852 C C . THR A 1 104 ? -10.460 -13.162 -14.366 1.00 92.94 104 THR A C 1
ATOM 854 O O . THR A 1 104 ? -9.399 -12.932 -14.943 1.00 92.94 104 THR A O 1
ATOM 857 N N . HIS A 1 105 ? -10.490 -13.683 -13.138 1.00 85.44 105 HIS A N 1
ATOM 858 C CA . HIS A 1 105 ? -9.268 -14.094 -12.449 1.00 85.44 105 HIS A CA 1
ATOM 859 C C . HIS A 1 105 ? -8.539 -15.225 -13.186 1.00 85.44 105 HIS A C 1
ATOM 861 O O . HIS A 1 105 ? -7.329 -15.142 -13.333 1.00 85.44 105 HIS A O 1
ATOM 867 N N . ASP A 1 106 ? -9.273 -16.217 -13.696 1.00 90.38 106 ASP A N 1
ATOM 868 C CA . ASP A 1 106 ? -8.694 -17.380 -14.384 1.00 90.38 106 ASP A CA 1
ATOM 869 C C . ASP A 1 106 ? -8.129 -17.034 -15.774 1.00 90.38 106 ASP A C 1
ATOM 871 O O . ASP A 1 106 ? -7.311 -17.771 -16.319 1.00 90.38 106 ASP A O 1
ATOM 875 N N . GLU A 1 107 ? -8.573 -15.922 -16.368 1.00 84.12 107 GLU A N 1
ATOM 876 C CA . GLU A 1 107 ? -8.073 -15.425 -17.655 1.00 84.12 107 GLU A CA 1
ATOM 877 C C . GLU A 1 107 ? -6.783 -14.599 -17.532 1.00 84.12 107 GLU A C 1
ATOM 879 O O . GLU A 1 107 ? -6.151 -14.323 -18.557 1.00 84.12 107 GLU A O 1
ATOM 884 N N . LYS A 1 108 ? -6.418 -14.164 -16.320 1.00 81.38 108 LYS A N 1
ATOM 885 C CA . LYS A 1 108 ? -5.206 -13.378 -16.040 1.00 81.38 108 LYS A CA 1
ATOM 886 C C . LYS A 1 108 ? -4.014 -14.277 -15.746 1.00 81.38 108 LYS A C 1
ATOM 888 O O . LYS A 1 108 ? -2.931 -13.964 -16.291 1.00 81.38 108 LYS A O 1
#

Foldseek 3Di:
DDQLLNVLVVQVVPVPDDDPDSVVSSVVVNVDVVVDDVPDDDDDDPFCTVDPQWDQDPPPRDIDGDDDPLRVLLPDPPDDPVVVVVSVVVCVPCVCVVPDPPDDPVRD

InterPro domains:
  IPR006434 Pyrimidine 5'-nucleotidase, eukaryotic [PF05822] (63-108)
  IPR023214 HAD superfamily [G3DSA:3.40.50.1000] (3-71)
  IPR036412 HAD-like superfamily [SSF56784] (15-108)

Radius of gyration: 20.43 Å; chains: 1; bounding box: 45×36×50 Å

Organism: Rhizopus azygosporus (NCBI:txid86630)

pLDDT: mean 94.31, std 5.39, range [56.91, 98.0]